Protein AF-A0A7J2U832-F1 (afdb_monomer_lite)

Secondary structure (DSSP, 8-state):
-HHHHHHHHHHHGGGS-TT-HHHHHHHHHHHHHHHHHHHHHHHHTS---SS--HHHHHHHHHHHHHHHHHHHHHHHHHHHHTT-HHHHHHHHHHHHHHHHHHHHHHHHHHHH-

pLDDT: mean 85.78, std 4.69, range [68.06, 93.44]

Radius of gyration: 15.7 Å; chains: 1; bounding box: 34×31×46 Å

Foldseek 3Di:
DVLVVLLVQLLCLLVDQLVPLVVSVVSLVVSLVVLVVVVVVVVVVDPDDPDQDLSNLVSVLSVVLSVLSNVLSVVLNVCVVVVNSVVSVVSSVVSNVCSVVSVVVSVVVSVVD

Sequence (113 aa):
MPITVITTISLLAFAISPQNFAQRIGLGVTTLMSATAFHLALLSGIPPVGYLTLADRMMLAIYAIFLYNLSASVYIMKLVDAKKTEEAQKFNKKALKILPIIIIALMITQLVL

Structure (mmCIF, N/CA/C/O backbone):
data_AF-A0A7J2U832-F1
#
_entry.id   AF-A0A7J2U832-F1
#
loop_
_atom_site.group_PDB
_atom_site.id
_atom_site.type_symbol
_atom_site.label_atom_id
_atom_site.label_alt_id
_atom_site.label_comp_id
_atom_site.label_asym_id
_atom_site.label_entity_id
_atom_site.label_seq_id
_atom_site.pdbx_PDB_ins_code
_atom_site.Cartn_x
_atom_site.Cartn_y
_atom_site.Cartn_z
_atom_site.occupancy
_atom_site.B_iso_or_equiv
_atom_site.auth_seq_id
_atom_site.auth_comp_id
_atom_site.auth_asym_id
_atom_site.auth_atom_id
_atom_site.pdbx_PDB_model_num
ATOM 1 N N . MET A 1 1 ? 16.535 -2.455 -6.345 1.00 71.94 1 MET A N 1
ATOM 2 C CA . MET A 1 1 ? 16.961 -1.806 -5.082 1.00 71.94 1 MET A CA 1
ATOM 3 C C . MET A 1 1 ? 16.070 -0.623 -4.685 1.00 71.94 1 MET A C 1
ATOM 5 O O . MET A 1 1 ? 15.491 -0.717 -3.609 1.00 71.94 1 MET A O 1
ATOM 9 N N . PRO A 1 2 ? 15.860 0.436 -5.502 1.00 82.25 2 PRO A N 1
ATOM 10 C CA . PRO A 1 2 ? 15.082 1.615 -5.071 1.00 82.25 2 PRO A CA 1
ATOM 11 C C . PRO A 1 2 ? 13.629 1.282 -4.720 1.00 82.25 2 PRO A C 1
ATOM 13 O O . PRO A 1 2 ? 13.111 1.698 -3.688 1.00 82.25 2 PRO A O 1
ATOM 16 N N . ILE A 1 3 ? 13.001 0.437 -5.538 1.00 82.94 3 ILE A N 1
ATOM 17 C CA . ILE A 1 3 ? 11.606 0.043 -5.349 1.00 82.94 3 ILE A CA 1
ATOM 18 C C . ILE A 1 3 ? 11.360 -0.719 -4.040 1.00 82.94 3 ILE A C 1
ATOM 20 O O . ILE A 1 3 ? 10.337 -0.527 -3.384 1.00 82.94 3 ILE A O 1
ATOM 24 N N . THR A 1 4 ? 12.325 -1.536 -3.613 1.00 80.94 4 THR A N 1
ATOM 25 C CA . THR A 1 4 ? 12.265 -2.280 -2.352 1.00 80.94 4 THR A CA 1
ATOM 26 C C . THR A 1 4 ? 12.267 -1.318 -1.167 1.00 80.94 4 THR A C 1
ATOM 28 O O . THR A 1 4 ? 11.483 -1.490 -0.240 1.00 80.94 4 THR A O 1
ATOM 31 N N . VAL A 1 5 ? 13.086 -0.263 -1.227 1.00 84.25 5 VAL A N 1
ATOM 32 C CA . VAL A 1 5 ? 13.142 0.775 -0.188 1.00 84.25 5 VAL A CA 1
ATOM 33 C C . VAL A 1 5 ? 11.819 1.541 -0.114 1.00 84.25 5 VAL A C 1
ATOM 35 O O . VAL A 1 5 ? 11.250 1.655 0.969 1.00 84.25 5 VAL A O 1
ATOM 38 N N . ILE A 1 6 ? 11.286 1.997 -1.255 1.00 86.75 6 ILE A N 1
ATOM 39 C CA . ILE A 1 6 ? 10.002 2.722 -1.312 1.00 86.75 6 ILE A CA 1
ATOM 40 C C . ILE A 1 6 ? 8.865 1.860 -0.748 1.00 86.75 6 ILE A C 1
ATOM 42 O O . ILE A 1 6 ? 8.045 2.336 0.039 1.00 86.75 6 ILE A O 1
ATOM 46 N N . THR A 1 7 ? 8.849 0.574 -1.105 1.00 82.69 7 THR A N 1
ATOM 47 C CA . THR A 1 7 ? 7.843 -0.372 -0.615 1.00 82.69 7 THR A CA 1
ATOM 48 C C . THR A 1 7 ? 7.933 -0.517 0.900 1.00 82.69 7 THR A C 1
ATOM 50 O O . THR A 1 7 ? 6.923 -0.344 1.577 1.00 82.69 7 THR A O 1
ATOM 53 N N . THR A 1 8 ? 9.130 -0.735 1.455 1.00 82.88 8 THR A N 1
ATOM 54 C CA . THR A 1 8 ? 9.344 -0.838 2.908 1.00 82.88 8 THR A CA 1
ATOM 55 C C . THR A 1 8 ? 8.890 0.418 3.652 1.00 82.88 8 THR A C 1
ATOM 57 O O . THR A 1 8 ? 8.224 0.297 4.678 1.00 82.88 8 THR A O 1
ATOM 60 N N . ILE A 1 9 ? 9.170 1.617 3.127 1.00 84.50 9 ILE A N 1
ATOM 61 C CA . ILE A 1 9 ? 8.706 2.881 3.728 1.00 84.50 9 ILE A CA 1
ATOM 62 C C . ILE A 1 9 ? 7.176 2.925 3.788 1.00 84.50 9 ILE A C 1
ATOM 64 O O . ILE A 1 9 ? 6.610 3.320 4.806 1.00 84.50 9 ILE A O 1
ATOM 68 N N . SER A 1 10 ? 6.488 2.465 2.742 1.00 82.75 10 SER A N 1
ATOM 69 C CA . SER A 1 10 ? 5.025 2.382 2.758 1.00 82.75 10 SER A CA 1
ATOM 70 C C . SER A 1 10 ? 4.513 1.410 3.825 1.00 82.75 10 SER A C 1
ATOM 72 O O . SER A 1 10 ? 3.515 1.685 4.491 1.00 82.75 10 SER A O 1
ATOM 74 N N . LEU A 1 11 ? 5.220 0.300 4.070 1.00 79.75 11 LEU A N 1
ATOM 75 C CA . LEU A 1 11 ? 4.843 -0.651 5.124 1.00 79.75 11 LEU A CA 1
ATOM 76 C C . LEU A 1 11 ? 4.953 -0.039 6.527 1.00 79.75 11 LEU A C 1
ATOM 78 O O . LEU A 1 11 ? 4.135 -0.358 7.393 1.00 79.75 11 LEU A O 1
ATOM 82 N N . LEU A 1 12 ? 5.895 0.885 6.747 1.00 81.94 12 LEU A N 1
ATOM 83 C CA . LEU A 1 12 ? 6.020 1.610 8.016 1.00 81.94 12 LEU A CA 1
ATOM 84 C C . LEU A 1 12 ? 4.781 2.463 8.336 1.00 81.94 12 LEU A C 1
ATOM 86 O O . LEU A 1 12 ? 4.515 2.714 9.511 1.00 81.94 12 LEU A O 1
ATOM 90 N N . ALA A 1 13 ? 3.962 2.835 7.342 1.00 79.25 13 ALA A N 1
ATOM 91 C CA . ALA A 1 13 ? 2.696 3.532 7.586 1.00 79.25 13 ALA A CA 1
ATOM 92 C C . ALA A 1 13 ? 1.750 2.723 8.496 1.00 79.25 13 ALA A C 1
ATOM 94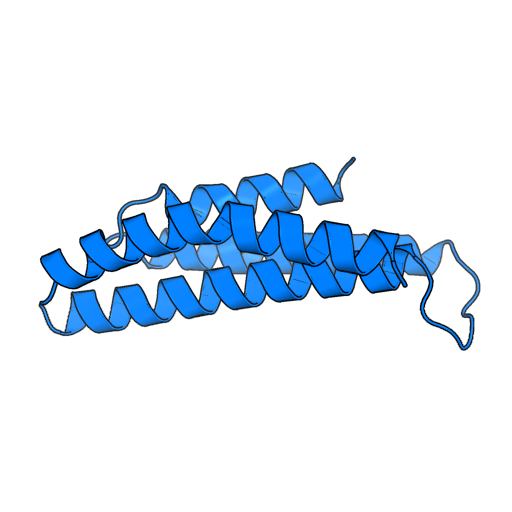 O O . ALA A 1 13 ? 1.008 3.298 9.291 1.00 79.25 13 ALA A O 1
ATOM 95 N N . PHE A 1 14 ? 1.810 1.387 8.466 1.00 73.62 14 PHE A N 1
ATOM 96 C CA . PHE A 1 14 ? 1.006 0.549 9.360 1.00 73.62 14 PHE A CA 1
ATOM 97 C C . PHE A 1 14 ? 1.491 0.539 10.819 1.00 73.62 14 PHE A C 1
ATOM 99 O O . PHE A 1 14 ? 0.704 0.211 11.715 1.00 73.62 14 PHE A O 1
ATOM 106 N N . ALA A 1 15 ? 2.756 0.897 11.064 1.00 79.88 15 ALA A N 1
ATOM 107 C CA . ALA A 1 15 ? 3.342 0.983 12.402 1.00 79.88 15 ALA A CA 1
ATOM 108 C C . ALA A 1 15 ? 2.972 2.287 13.133 1.00 79.88 15 ALA A C 1
ATOM 110 O O . ALA A 1 15 ? 3.045 2.354 14.358 1.00 79.88 15 ALA A O 1
ATOM 111 N N . ILE A 1 16 ? 2.539 3.316 12.401 1.00 82.50 16 ILE A N 1
ATOM 112 C CA . ILE A 1 16 ? 2.045 4.577 12.970 1.00 82.50 16 ILE A CA 1
ATOM 113 C C . ILE A 1 16 ? 0.734 4.320 13.714 1.00 82.50 16 ILE A C 1
ATOM 115 O O . ILE A 1 16 ? -0.007 3.418 13.356 1.00 82.50 16 ILE A O 1
ATOM 119 N N . SER A 1 17 ? 0.384 5.089 14.745 1.00 80.81 17 SER A N 1
ATOM 120 C CA . SER A 1 17 ? -0.898 4.883 15.437 1.00 80.81 17 SER A CA 1
ATOM 121 C C . SER A 1 17 ? -2.108 5.078 14.496 1.00 80.81 17 SER A C 1
ATOM 123 O O . SER A 1 17 ? -2.073 5.980 13.660 1.00 80.81 17 SER A O 1
ATOM 125 N N . PRO A 1 18 ? -3.194 4.285 14.599 1.00 77.50 18 PRO A N 1
ATOM 126 C CA . PRO A 1 18 ? -4.443 4.482 13.847 1.00 77.50 18 PRO A CA 1
ATOM 127 C C . PRO A 1 18 ? -5.045 5.890 13.925 1.00 77.50 18 PRO A C 1
ATOM 129 O O . PRO A 1 18 ? -5.693 6.330 12.985 1.00 77.50 18 PRO A O 1
ATOM 132 N N . GLN A 1 19 ? -4.818 6.600 15.032 1.00 79.62 19 GLN A N 1
ATOM 133 C CA . GLN A 1 19 ? -5.300 7.966 15.251 1.00 79.62 19 GLN A CA 1
ATOM 134 C C . GLN A 1 19 ? -4.539 9.009 14.418 1.00 79.62 19 GLN A C 1
ATOM 136 O O . GLN A 1 19 ? -5.066 10.073 14.118 1.00 79.62 19 GLN A O 1
ATOM 141 N N . ASN A 1 20 ? -3.311 8.692 14.006 1.00 86.75 20 ASN A N 1
ATOM 142 C CA . ASN A 1 20 ? -2.435 9.562 13.223 1.00 86.75 20 ASN A CA 1
ATOM 143 C C . ASN A 1 20 ? -2.695 9.371 11.718 1.00 86.75 20 ASN A C 1
ATOM 145 O O . ASN A 1 20 ? -1.817 8.977 10.947 1.00 86.75 20 ASN A O 1
ATOM 149 N N . PHE A 1 21 ? -3.947 9.587 11.304 1.00 86.00 21 PHE A N 1
ATOM 150 C CA . PHE A 1 21 ? -4.403 9.312 9.939 1.00 86.00 21 PHE A CA 1
ATOM 151 C C . PHE A 1 21 ? -3.696 10.174 8.889 1.00 86.00 21 PHE A C 1
ATOM 153 O O . PHE A 1 21 ? -3.253 9.654 7.865 1.00 86.00 21 PHE A O 1
ATOM 160 N N . ALA A 1 22 ? -3.535 11.473 9.159 1.00 87.06 22 ALA A N 1
ATOM 161 C CA . ALA A 1 22 ? -2.892 12.397 8.229 1.00 87.06 22 ALA A CA 1
ATOM 162 C C . ALA A 1 22 ? -1.456 11.960 7.890 1.00 87.06 22 ALA A C 1
ATOM 164 O O . ALA A 1 22 ? -1.081 11.952 6.718 1.00 87.06 22 ALA A O 1
ATOM 165 N N . GLN A 1 23 ? -0.674 11.509 8.883 1.00 89.25 23 GLN A N 1
ATOM 166 C CA . GLN A 1 23 ? 0.675 10.988 8.631 1.00 89.25 23 GLN A CA 1
ATOM 167 C C . GLN A 1 23 ? 0.652 9.681 7.824 1.00 89.25 23 GLN A C 1
ATOM 169 O O . GLN A 1 23 ? 1.484 9.499 6.937 1.00 89.25 23 GLN A O 1
ATOM 174 N N . ARG A 1 24 ? -0.305 8.781 8.097 1.00 88.56 24 ARG A N 1
ATOM 175 C CA . ARG A 1 24 ? -0.454 7.506 7.371 1.00 88.56 24 ARG A CA 1
ATOM 176 C C . ARG A 1 24 ? -0.753 7.724 5.891 1.00 88.56 24 ARG A C 1
ATOM 178 O O . ARG A 1 24 ? -0.064 7.162 5.043 1.00 88.56 24 ARG A O 1
ATOM 185 N N . ILE A 1 25 ? -1.739 8.566 5.580 1.00 90.06 25 ILE A N 1
ATOM 186 C CA . ILE A 1 25 ? -2.079 8.904 4.193 1.00 90.06 25 ILE A CA 1
ATOM 187 C C . ILE A 1 25 ? -0.953 9.683 3.528 1.00 90.06 25 ILE A C 1
ATOM 189 O O . ILE A 1 25 ? -0.599 9.361 2.399 1.00 90.06 25 ILE A O 1
ATOM 193 N N . GLY A 1 26 ? -0.349 10.651 4.223 1.00 90.44 26 GLY A N 1
ATOM 194 C CA . GLY A 1 26 ? 0.783 11.412 3.695 1.00 90.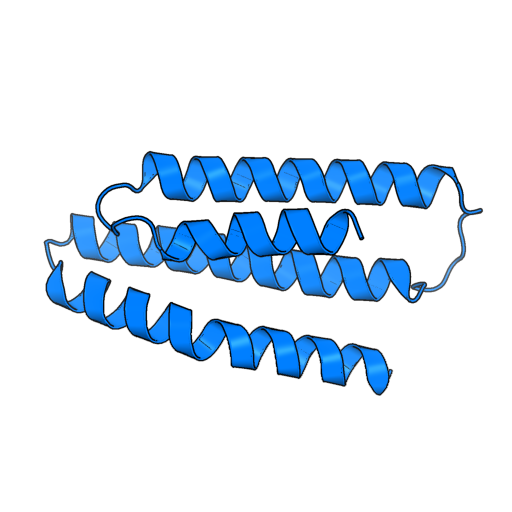44 26 GLY A CA 1
ATOM 195 C C . GLY A 1 26 ? 1.928 10.503 3.246 1.00 90.44 26 GLY A C 1
ATOM 196 O O . GLY A 1 26 ? 2.413 10.632 2.121 1.00 90.44 26 GLY A O 1
ATOM 197 N N . LEU A 1 27 ? 2.305 9.518 4.069 1.00 90.38 27 LEU A N 1
ATOM 198 C CA . LEU A 1 27 ? 3.302 8.511 3.695 1.00 90.38 27 LEU A CA 1
ATOM 199 C C . LEU A 1 27 ? 2.831 7.616 2.544 1.00 90.38 27 LEU A C 1
ATOM 201 O O . LEU A 1 27 ? 3.603 7.374 1.616 1.00 90.38 27 LEU A O 1
ATOM 205 N N . GLY A 1 28 ? 1.581 7.149 2.566 1.00 89.12 28 GLY A N 1
ATOM 206 C CA . GLY A 1 28 ? 1.016 6.316 1.500 1.00 89.12 28 GLY A CA 1
ATOM 207 C C . GLY A 1 28 ? 1.021 7.012 0.134 1.00 89.12 28 GLY A C 1
ATOM 208 O O . GLY A 1 28 ? 1.489 6.447 -0.850 1.00 89.12 28 GLY A O 1
ATOM 209 N N . VAL A 1 29 ? 0.581 8.269 0.078 1.00 91.19 29 VAL A N 1
ATOM 210 C CA . VAL A 1 29 ? 0.552 9.074 -1.153 1.00 91.19 29 VAL A CA 1
ATOM 211 C C . VAL A 1 29 ? 1.967 9.402 -1.629 1.00 91.19 29 VAL A C 1
ATOM 213 O O . VAL A 1 29 ? 2.269 9.235 -2.808 1.00 91.19 29 VAL A O 1
ATOM 216 N N . THR A 1 30 ? 2.863 9.804 -0.723 1.00 92.19 30 THR A N 1
ATOM 217 C CA . THR A 1 30 ? 4.249 10.156 -1.081 1.00 92.19 30 THR A CA 1
ATOM 218 C C . THR A 1 30 ? 5.022 8.949 -1.614 1.00 92.19 30 THR A C 1
ATOM 220 O O . THR A 1 30 ? 5.750 9.056 -2.604 1.00 92.19 30 THR A O 1
ATOM 223 N N . THR A 1 31 ? 4.853 7.780 -0.992 1.00 91.44 31 THR A N 1
ATOM 224 C CA . THR A 1 31 ? 5.487 6.537 -1.459 1.00 91.44 31 THR A CA 1
ATOM 225 C C . THR A 1 31 ? 4.923 6.079 -2.800 1.00 91.44 31 THR A C 1
ATOM 227 O O . THR A 1 31 ? 5.705 5.717 -3.678 1.00 91.44 31 THR A O 1
ATOM 230 N N . LEU A 1 32 ? 3.606 6.187 -3.013 1.00 92.00 32 LEU A N 1
ATOM 231 C CA . LEU A 1 32 ? 2.983 5.911 -4.309 1.00 92.00 32 LEU A CA 1
ATOM 232 C C . LEU A 1 32 ? 3.524 6.842 -5.403 1.00 92.00 32 LEU A C 1
ATOM 234 O O . LEU A 1 32 ? 3.953 6.356 -6.447 1.00 92.00 32 LEU A O 1
ATOM 238 N N . MET A 1 33 ? 3.583 8.152 -5.141 1.00 93.38 33 MET A N 1
ATOM 239 C CA . MET A 1 33 ? 4.120 9.145 -6.079 1.00 93.38 33 MET A CA 1
ATOM 240 C C . MET A 1 33 ? 5.589 8.861 -6.431 1.00 93.38 33 MET A C 1
ATOM 242 O O . MET A 1 33 ? 5.994 8.935 -7.592 1.00 93.38 33 MET A O 1
ATOM 246 N N . SER A 1 34 ? 6.386 8.478 -5.430 1.00 93.44 34 SER A N 1
ATOM 247 C CA . SER A 1 34 ? 7.794 8.114 -5.621 1.00 93.44 34 SER A CA 1
ATOM 248 C C . SER A 1 34 ? 7.938 6.854 -6.478 1.00 93.44 34 SER A C 1
ATOM 250 O O . SER A 1 34 ? 8.799 6.789 -7.354 1.00 93.44 34 SER A O 1
ATOM 252 N N . ALA A 1 35 ? 7.072 5.861 -6.269 1.00 91.69 35 ALA A N 1
ATOM 253 C CA . ALA A 1 35 ? 7.059 4.639 -7.061 1.00 91.69 35 ALA A CA 1
ATOM 254 C C . ALA A 1 35 ? 6.616 4.885 -8.510 1.00 91.69 35 ALA A C 1
ATOM 256 O O . ALA A 1 35 ? 7.215 4.327 -9.424 1.00 91.69 35 ALA A O 1
ATOM 257 N N . THR A 1 36 ? 5.610 5.732 -8.751 1.00 92.06 36 THR A N 1
ATOM 258 C CA . THR A 1 36 ? 5.202 6.120 -10.114 1.00 92.06 36 THR A CA 1
ATOM 259 C C . THR A 1 36 ? 6.298 6.880 -10.848 1.00 92.06 36 THR A C 1
ATOM 261 O O . THR A 1 36 ? 6.570 6.579 -12.007 1.00 92.06 36 THR A O 1
ATOM 264 N N . ALA A 1 37 ? 6.994 7.797 -10.168 1.00 92.38 37 ALA A N 1
ATOM 265 C CA . ALA A 1 37 ? 8.129 8.504 -10.754 1.00 92.38 37 ALA A CA 1
ATOM 266 C C . ALA A 1 37 ? 9.273 7.540 -11.113 1.00 92.38 37 ALA A C 1
ATOM 268 O O . ALA A 1 37 ? 9.837 7.621 -12.202 1.00 92.38 37 ALA A O 1
ATOM 269 N N . PHE A 1 38 ? 9.576 6.585 -10.228 1.00 90.94 38 PHE A N 1
ATOM 270 C CA . PHE A 1 38 ? 10.576 5.554 -10.494 1.00 90.94 38 PHE A CA 1
ATOM 271 C C . PHE A 1 38 ? 10.190 4.652 -11.676 1.00 90.94 38 PHE A C 1
ATOM 273 O O . PHE A 1 38 ? 11.043 4.364 -12.511 1.00 90.94 38 PHE A O 1
ATOM 280 N N . HIS A 1 39 ? 8.924 4.229 -11.783 1.00 90.81 39 HIS A N 1
ATOM 281 C CA . HIS A 1 39 ? 8.453 3.416 -12.913 1.00 90.81 39 HIS A CA 1
ATOM 282 C C . HIS A 1 39 ? 8.577 4.167 -14.238 1.00 90.81 39 HIS A C 1
ATOM 284 O O . HIS A 1 39 ? 9.091 3.608 -15.202 1.00 90.81 39 HIS A O 1
ATOM 290 N N . LEU A 1 40 ? 8.198 5.448 -14.267 1.00 90.19 40 LEU A N 1
ATOM 291 C CA . LEU A 1 40 ? 8.339 6.291 -15.453 1.00 90.19 40 LEU A CA 1
ATOM 292 C C . LEU A 1 40 ? 9.807 6.449 -15.874 1.00 90.19 40 LEU A C 1
ATOM 294 O O . LEU A 1 40 ? 10.129 6.319 -17.054 1.00 90.19 40 LEU A O 1
ATOM 298 N N . ALA A 1 41 ? 10.707 6.673 -14.912 1.00 89.44 41 ALA A N 1
ATOM 299 C CA . ALA A 1 41 ? 12.143 6.713 -15.174 1.00 89.44 41 ALA A CA 1
ATOM 300 C C . ALA A 1 41 ? 12.653 5.373 -15.733 1.00 89.44 41 ALA A C 1
ATOM 302 O O . ALA A 1 41 ? 13.463 5.364 -16.658 1.00 89.44 41 ALA A O 1
ATOM 303 N N . LEU A 1 42 ? 12.137 4.246 -15.231 1.00 86.69 42 LEU A N 1
ATOM 304 C CA . LEU A 1 42 ? 12.471 2.916 -15.742 1.00 86.69 42 LEU A CA 1
ATOM 305 C C . LEU A 1 42 ? 12.033 2.735 -17.202 1.00 86.69 42 LEU A C 1
ATOM 307 O O . LEU A 1 42 ? 12.816 2.265 -18.023 1.00 86.69 42 LEU A O 1
ATOM 311 N N . LEU A 1 43 ? 10.802 3.142 -17.523 1.00 86.44 43 LEU A N 1
ATOM 312 C CA . LEU A 1 43 ? 10.233 3.055 -18.869 1.00 86.44 43 LEU A CA 1
ATOM 313 C C . LEU A 1 43 ? 10.978 3.946 -19.868 1.00 86.44 43 LEU A C 1
ATOM 315 O O . LEU A 1 43 ? 11.126 3.568 -21.022 1.00 86.44 43 LEU A O 1
ATOM 319 N N . SER A 1 44 ? 11.503 5.095 -19.432 1.00 84.19 44 SER A N 1
ATOM 320 C CA . SER A 1 44 ? 12.257 6.006 -20.308 1.00 84.19 44 SER A CA 1
ATOM 321 C C . SER A 1 44 ? 13.563 5.411 -20.855 1.00 84.19 44 SER A C 1
ATOM 323 O O . SER A 1 44 ? 14.057 5.858 -21.887 1.00 84.19 44 SER A O 1
ATOM 325 N N . GLY A 1 45 ? 14.109 4.390 -20.185 1.00 80.19 45 GLY A N 1
ATOM 326 C CA . GLY A 1 45 ? 15.325 3.691 -20.603 1.00 80.19 45 GLY A CA 1
ATOM 327 C C . GLY A 1 45 ? 15.080 2.444 -21.457 1.00 80.19 45 GLY A C 1
ATOM 328 O O . GLY A 1 45 ? 16.050 1.805 -21.862 1.00 80.19 45 GLY A O 1
ATOM 329 N N . ILE A 1 46 ? 13.820 2.064 -21.704 1.00 78.56 46 ILE A N 1
ATOM 330 C CA . ILE A 1 46 ? 13.451 0.805 -22.365 1.00 78.56 46 ILE A CA 1
ATOM 331 C C . ILE A 1 46 ? 12.556 1.120 -23.576 1.00 78.56 46 ILE A C 1
ATOM 333 O O . ILE A 1 46 ? 11.577 1.851 -23.435 1.00 78.56 46 ILE A O 1
ATOM 337 N N . PRO A 1 47 ? 12.844 0.581 -24.776 1.00 80.06 47 PRO A N 1
ATOM 338 C CA . PRO A 1 47 ? 11.965 0.769 -25.925 1.00 80.06 47 PRO A CA 1
ATOM 339 C C . PRO A 1 47 ? 10.565 0.194 -25.638 1.00 80.06 47 PRO A C 1
ATOM 341 O O . PRO A 1 47 ? 10.459 -0.880 -25.040 1.00 80.06 47 PRO A O 1
ATOM 344 N N . PRO A 1 48 ? 9.484 0.874 -26.060 1.00 77.75 48 PRO A N 1
ATOM 345 C CA . PRO A 1 48 ? 8.126 0.428 -25.778 1.00 77.75 48 PRO A CA 1
ATOM 346 C C . PRO A 1 48 ? 7.853 -0.908 -26.475 1.00 77.75 48 PRO A C 1
ATOM 348 O O . PRO A 1 48 ? 7.941 -1.020 -27.697 1.00 77.75 48 PRO A O 1
ATOM 351 N N . VAL A 1 49 ? 7.511 -1.924 -25.686 1.00 82.44 49 VAL A N 1
ATOM 352 C CA . VAL A 1 49 ? 7.140 -3.262 -26.161 1.00 82.44 49 VAL A CA 1
ATOM 353 C C . VAL A 1 49 ? 5.648 -3.509 -25.931 1.00 82.44 49 VAL A C 1
ATOM 355 O O . VAL A 1 49 ? 5.070 -3.026 -24.963 1.00 82.44 49 VAL A O 1
ATOM 358 N N . GLY A 1 50 ? 5.004 -4.271 -26.821 1.00 80.69 50 GLY A N 1
ATOM 359 C CA . GLY A 1 50 ? 3.562 -4.563 -26.755 1.00 80.69 50 GLY A CA 1
ATOM 360 C C . GLY A 1 50 ? 3.150 -5.611 -25.710 1.00 80.69 50 GLY A C 1
ATOM 361 O O . GLY A 1 50 ? 1.996 -6.028 -25.694 1.00 80.69 50 GLY A O 1
ATOM 362 N N . TYR A 1 51 ? 4.077 -6.072 -24.869 1.00 79.94 51 TYR A N 1
ATOM 363 C CA . TYR A 1 51 ? 3.832 -7.055 -23.815 1.00 79.94 51 TYR A CA 1
ATOM 364 C C . TYR A 1 51 ? 4.323 -6.534 -22.463 1.00 79.94 51 TYR A C 1
ATOM 366 O O . TYR A 1 51 ? 5.243 -5.725 -22.390 1.00 79.94 51 TYR A O 1
ATOM 374 N N . LEU A 1 52 ? 3.725 -7.029 -21.377 1.00 80.81 52 LEU A N 1
ATOM 375 C CA . LEU A 1 52 ? 4.140 -6.684 -20.017 1.00 80.81 52 LEU A CA 1
ATOM 376 C C . LEU A 1 52 ? 5.516 -7.277 -19.715 1.00 80.81 52 LEU A C 1
ATOM 378 O O . LEU A 1 52 ? 5.657 -8.504 -19.644 1.00 80.81 52 LEU A O 1
ATOM 382 N N . THR A 1 53 ? 6.506 -6.411 -19.496 1.00 86.69 53 THR A N 1
ATOM 383 C CA . THR A 1 53 ? 7.829 -6.839 -19.039 1.00 86.69 53 THR A CA 1
ATOM 384 C C . THR A 1 53 ? 7.762 -7.330 -17.594 1.00 86.69 53 THR A C 1
ATOM 386 O O . THR A 1 53 ? 6.836 -6.999 -16.850 1.00 86.69 53 THR A O 1
ATOM 389 N N . LEU A 1 54 ? 8.767 -8.094 -17.156 1.00 81.75 54 LEU A N 1
ATOM 390 C CA . LEU A 1 54 ? 8.876 -8.500 -15.750 1.00 81.75 54 LEU A CA 1
ATOM 391 C C . LEU A 1 54 ? 8.844 -7.280 -14.810 1.00 81.75 54 LEU A C 1
ATOM 393 O O . LEU A 1 54 ? 8.197 -7.319 -13.767 1.00 81.75 54 LEU A O 1
ATOM 397 N N . ALA A 1 55 ? 9.485 -6.175 -15.205 1.00 83.44 55 ALA A N 1
ATOM 398 C CA . ALA A 1 55 ? 9.493 -4.938 -14.431 1.00 83.44 55 ALA A CA 1
ATOM 399 C C . ALA A 1 55 ? 8.088 -4.326 -14.293 1.00 83.44 55 ALA A C 1
ATOM 401 O O . ALA A 1 55 ? 7.708 -3.917 -13.194 1.00 83.44 55 ALA A O 1
ATOM 402 N N . ASP A 1 56 ? 7.293 -4.324 -15.366 1.00 87.00 56 ASP A N 1
ATOM 403 C CA . ASP A 1 56 ? 5.918 -3.811 -15.337 1.00 87.00 56 ASP A CA 1
ATOM 404 C C . ASP A 1 56 ? 5.014 -4.670 -14.456 1.00 87.00 56 ASP A C 1
ATOM 406 O O . ASP A 1 56 ? 4.251 -4.149 -13.640 1.00 87.00 56 ASP A O 1
ATOM 410 N N . ARG A 1 57 ? 5.136 -5.999 -14.560 1.00 86.12 57 ARG A N 1
ATOM 411 C CA . ARG A 1 57 ? 4.366 -6.925 -13.721 1.00 86.12 57 ARG A CA 1
ATOM 412 C C . ARG A 1 57 ? 4.718 -6.759 -12.239 1.00 86.12 57 ARG A C 1
ATOM 414 O O . ARG A 1 57 ? 3.813 -6.715 -11.403 1.00 86.12 57 ARG A O 1
ATOM 421 N N . MET A 1 58 ? 6.002 -6.591 -11.913 1.00 85.31 58 MET A N 1
ATOM 422 C CA . MET A 1 58 ? 6.448 -6.300 -10.548 1.00 85.31 58 MET A CA 1
ATOM 423 C C . MET A 1 58 ? 5.900 -4.963 -10.036 1.00 85.31 58 MET A C 1
ATOM 425 O O . MET A 1 58 ? 5.452 -4.890 -8.891 1.00 85.31 58 MET A O 1
ATOM 429 N N . MET A 1 59 ? 5.888 -3.914 -10.863 1.00 88.75 59 MET A N 1
ATOM 430 C CA . MET A 1 59 ? 5.327 -2.618 -10.466 1.00 88.75 59 MET A CA 1
ATOM 431 C C . MET A 1 59 ? 3.826 -2.676 -10.213 1.00 88.75 59 MET A C 1
ATOM 433 O O . MET A 1 59 ? 3.362 -2.126 -9.214 1.00 88.75 59 MET A O 1
ATOM 437 N N . LEU A 1 60 ? 3.072 -3.407 -11.035 1.00 88.88 60 LEU A N 1
ATOM 438 C CA . LEU A 1 60 ? 1.644 -3.633 -10.804 1.00 88.88 60 LEU A CA 1
ATOM 439 C C . LEU A 1 60 ? 1.381 -4.326 -9.460 1.00 88.88 60 LEU A C 1
ATOM 441 O O . LEU A 1 60 ? 0.478 -3.921 -8.726 1.00 88.88 60 LEU A O 1
ATOM 445 N N . ALA A 1 61 ? 2.196 -5.319 -9.094 1.00 88.12 61 ALA A N 1
ATOM 446 C CA . ALA A 1 61 ? 2.099 -5.966 -7.786 1.00 88.12 61 ALA A CA 1
ATOM 447 C C . ALA A 1 61 ? 2.346 -4.976 -6.632 1.00 88.12 61 ALA A C 1
ATOM 449 O O . ALA A 1 61 ? 1.638 -4.991 -5.625 1.00 88.12 61 ALA A O 1
ATOM 450 N N . ILE A 1 62 ? 3.310 -4.070 -6.786 1.00 88.38 62 ILE A N 1
ATOM 451 C CA . ILE A 1 62 ? 3.628 -3.052 -5.776 1.00 88.38 62 ILE A CA 1
ATOM 452 C C . ILE A 1 62 ? 2.509 -2.011 -5.667 1.00 88.38 62 ILE A C 1
ATOM 454 O O . ILE A 1 62 ? 2.129 -1.630 -4.558 1.00 88.38 62 ILE A O 1
ATOM 458 N N . TYR A 1 63 ? 1.897 -1.614 -6.782 1.00 90.44 63 TYR A N 1
ATOM 459 C CA . TYR A 1 63 ? 0.711 -0.759 -6.757 1.00 90.44 63 TYR A CA 1
ATOM 460 C C . TYR A 1 63 ? -0.476 -1.419 -6.058 1.00 90.44 63 TYR A C 1
ATOM 462 O O . TYR A 1 63 ? -1.178 -0.742 -5.308 1.00 90.44 63 TYR A O 1
ATOM 470 N N . ALA A 1 64 ? -0.663 -2.734 -6.202 1.00 89.88 64 ALA A N 1
ATOM 471 C CA . ALA A 1 64 ? -1.679 -3.459 -5.441 1.00 89.88 64 ALA A CA 1
ATOM 472 C C . ALA A 1 64 ? -1.420 -3.394 -3.921 1.00 89.88 64 ALA A C 1
ATOM 474 O O . ALA A 1 64 ? -2.357 -3.209 -3.141 1.00 89.88 64 ALA A O 1
ATOM 475 N N . ILE A 1 65 ? -0.154 -3.465 -3.489 1.00 88.88 65 ILE A N 1
ATOM 476 C CA . ILE A 1 65 ? 0.227 -3.307 -2.074 1.00 88.88 65 ILE A CA 1
ATOM 477 C C . ILE A 1 65 ? -0.094 -1.892 -1.574 1.00 8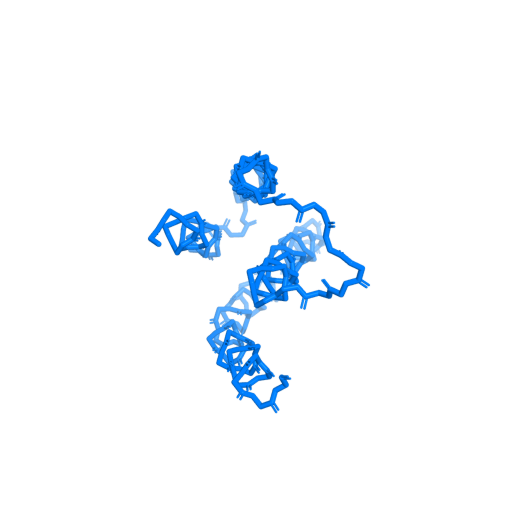8.88 65 ILE A C 1
ATOM 479 O O . ILE A 1 65 ? -0.653 -1.741 -0.485 1.00 88.88 65 ILE A O 1
ATOM 483 N N . PHE A 1 66 ? 0.216 -0.851 -2.350 1.00 90.12 66 PHE A N 1
ATOM 484 C CA . PHE A 1 66 ? -0.108 0.529 -1.966 1.00 90.12 66 PHE A CA 1
ATOM 485 C C . PHE A 1 66 ? -1.610 0.790 -1.929 1.00 90.12 66 PHE A C 1
ATOM 487 O O . PHE A 1 66 ? -2.094 1.439 -1.001 1.00 90.12 66 PHE A O 1
ATOM 494 N N . LEU A 1 67 ? -2.362 0.231 -2.877 1.00 90.31 67 LEU A N 1
ATOM 495 C CA . LEU A 1 67 ? -3.817 0.303 -2.874 1.00 90.31 67 LEU A CA 1
ATOM 496 C C . LEU A 1 67 ? -4.396 -0.348 -1.614 1.00 90.31 67 LEU A C 1
ATOM 498 O O . LEU A 1 67 ? -5.256 0.241 -0.957 1.00 90.31 67 LEU A O 1
ATOM 502 N N . TYR A 1 68 ? -3.893 -1.526 -1.237 1.00 89.88 68 TYR A N 1
ATOM 503 C CA . TYR A 1 68 ? -4.263 -2.184 0.014 1.00 89.88 68 TYR A CA 1
ATOM 504 C C . TYR A 1 68 ? -3.919 -1.319 1.236 1.00 89.88 68 TYR A C 1
ATOM 506 O O . TYR A 1 68 ? -4.758 -1.156 2.120 1.00 89.88 68 TYR A O 1
ATOM 514 N N . ASN A 1 69 ? -2.726 -0.719 1.276 1.00 88.38 69 ASN A N 1
ATOM 515 C CA . ASN A 1 69 ? -2.280 0.145 2.372 1.00 88.38 69 ASN A CA 1
ATOM 516 C C . ASN A 1 69 ? -3.194 1.362 2.575 1.00 88.38 69 ASN A C 1
ATOM 518 O O .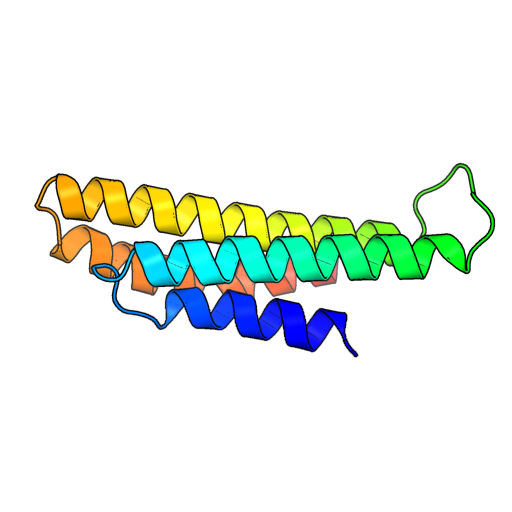 ASN A 1 69 ? -3.675 1.607 3.688 1.00 88.38 69 ASN A O 1
ATOM 522 N N . LEU A 1 70 ? -3.493 2.080 1.492 1.00 90.00 70 LEU A N 1
ATOM 523 C CA . LEU A 1 70 ? -4.384 3.237 1.517 1.00 90.00 70 LEU A CA 1
ATOM 524 C C . LEU A 1 70 ? -5.810 2.829 1.893 1.00 90.00 70 LEU A C 1
ATOM 526 O O . LEU A 1 70 ? -6.400 3.432 2.787 1.00 90.00 70 LEU A O 1
ATOM 530 N N . SER A 1 71 ? -6.339 1.763 1.288 1.00 91.00 71 SER A N 1
ATOM 531 C CA . SER A 1 71 ? -7.692 1.267 1.577 1.00 91.00 71 SER A CA 1
ATOM 532 C C . SER A 1 71 ? -7.842 0.842 3.039 1.00 91.00 71 SER A C 1
ATOM 534 O O . SER A 1 71 ? -8.811 1.212 3.702 1.00 91.00 71 SER A O 1
ATOM 536 N N . ALA A 1 72 ? -6.859 0.113 3.576 1.00 89.50 72 ALA A N 1
ATOM 537 C CA . ALA A 1 72 ? -6.830 -0.280 4.979 1.00 89.50 72 ALA A CA 1
ATOM 538 C C . ALA A 1 72 ? -6.752 0.942 5.905 1.00 89.50 72 ALA A C 1
ATOM 540 O O . ALA A 1 72 ? -7.475 0.997 6.896 1.00 89.50 72 ALA A O 1
ATOM 541 N N . SER A 1 73 ? -5.928 1.940 5.573 1.00 88.88 73 SER A N 1
ATOM 542 C CA . SER A 1 73 ? -5.807 3.176 6.355 1.00 88.88 73 SER A CA 1
ATOM 543 C C . SER A 1 73 ? -7.109 3.985 6.374 1.00 88.88 73 SER A C 1
ATOM 545 O O . SER A 1 73 ? -7.517 4.447 7.438 1.00 88.88 73 SER A O 1
ATOM 547 N N . VAL A 1 74 ? -7.807 4.096 5.238 1.00 90.69 74 VAL A N 1
ATOM 548 C CA . VAL A 1 74 ? -9.128 4.747 5.147 1.00 90.69 74 VAL A CA 1
ATOM 549 C C . VAL A 1 74 ? -10.179 3.980 5.952 1.00 90.69 74 VAL A C 1
ATOM 551 O O . VAL A 1 74 ? -10.962 4.579 6.689 1.00 90.69 74 VAL A O 1
ATOM 554 N N . TYR A 1 75 ? -10.186 2.648 5.874 1.00 90.81 75 TYR A N 1
ATOM 555 C CA . TYR A 1 75 ? -11.116 1.830 6.653 1.00 90.81 75 TYR A CA 1
ATOM 556 C C . TYR A 1 75 ? -10.883 1.961 8.166 1.00 90.81 75 TYR A C 1
ATOM 558 O O . TYR A 1 75 ? -11.833 2.103 8.936 1.00 90.81 75 TYR A O 1
ATOM 566 N N . ILE A 1 76 ? -9.617 1.970 8.593 1.00 88.56 76 ILE A N 1
ATOM 567 C CA . ILE A 1 76 ? -9.224 2.197 9.988 1.00 88.56 76 ILE A CA 1
ATOM 568 C C . ILE A 1 76 ? -9.708 3.568 10.467 1.00 88.56 76 ILE A C 1
ATOM 570 O O . ILE A 1 76 ? -10.279 3.646 11.552 1.00 88.56 76 ILE A O 1
ATOM 574 N N . MET A 1 77 ? -9.541 4.624 9.665 1.00 89.25 77 MET A N 1
ATOM 575 C CA . MET A 1 77 ? -10.049 5.960 9.998 1.00 89.25 77 MET A CA 1
ATOM 576 C C . MET A 1 77 ? -11.558 5.945 10.216 1.00 89.25 77 MET A C 1
ATOM 578 O O . MET A 1 77 ? -12.024 6.419 11.244 1.00 89.25 77 MET A O 1
ATOM 582 N N . LYS A 1 78 ? -12.316 5.320 9.310 1.00 89.44 78 LYS A N 1
ATOM 583 C CA . LYS A 1 78 ? -13.774 5.223 9.439 1.00 89.44 78 LYS A CA 1
ATOM 584 C C . LYS A 1 78 ? -14.202 4.553 10.753 1.00 89.44 78 LYS A C 1
ATOM 586 O O . LYS A 1 78 ? -15.201 4.948 11.348 1.00 89.44 78 LYS A O 1
ATOM 591 N N . LEU A 1 79 ? -13.454 3.551 11.227 1.00 88.25 79 LEU A N 1
ATOM 592 C CA . LEU A 1 79 ? -13.695 2.915 12.530 1.00 88.25 79 LEU A CA 1
ATOM 593 C C . LEU A 1 79 ? -13.325 3.825 13.708 1.00 88.25 79 LEU A C 1
ATOM 595 O O . LEU A 1 79 ? -14.035 3.836 14.715 1.00 88.25 79 LEU A O 1
ATOM 599 N N . VAL A 1 80 ? -12.232 4.584 13.592 1.00 88.19 80 VAL A N 1
ATOM 600 C CA . VAL A 1 80 ? -11.825 5.575 14.600 1.00 88.19 80 VAL A CA 1
ATOM 601 C C . VAL A 1 80 ? -12.878 6.685 14.718 1.00 88.19 80 VAL A C 1
ATOM 603 O O . VAL A 1 80 ? -13.296 6.980 15.837 1.00 88.19 80 VAL A O 1
ATOM 606 N N . ASP A 1 81 ? -13.381 7.211 13.599 1.00 89.25 81 ASP A N 1
ATOM 607 C CA . ASP A 1 81 ? -14.445 8.227 13.558 1.00 89.25 81 ASP A CA 1
ATOM 608 C C . ASP A 1 81 ? -15.762 7.708 14.154 1.00 89.25 81 ASP A C 1
ATOM 610 O O . ASP A 1 81 ? -16.470 8.429 14.856 1.00 89.25 81 ASP A O 1
ATOM 614 N N . ALA A 1 82 ? -16.060 6.418 13.968 1.00 90.69 82 ALA A N 1
ATOM 615 C CA . ALA A 1 82 ? -17.193 5.741 14.599 1.00 90.69 82 ALA A CA 1
ATOM 616 C C . ALA A 1 82 ? -16.993 5.452 16.105 1.00 90.69 82 ALA A C 1
ATOM 618 O O . ALA A 1 82 ? -17.803 4.743 16.702 1.00 90.69 82 ALA A O 1
ATOM 619 N N . LYS A 1 83 ? -15.917 5.960 16.728 1.00 89.38 83 LYS A N 1
ATOM 620 C CA . LYS A 1 83 ? -15.505 5.708 18.125 1.00 89.38 83 LYS A CA 1
ATOM 621 C C . LYS A 1 83 ? -15.236 4.232 18.453 1.00 89.38 83 LYS A C 1
ATOM 623 O O . LYS A 1 83 ? -15.166 3.854 19.619 1.00 89.38 83 LYS A O 1
ATOM 628 N N . LYS A 1 84 ? -15.013 3.391 17.439 1.00 89.12 84 LYS A N 1
ATOM 629 C CA . LYS A 1 84 ? -14.692 1.959 17.568 1.00 89.12 84 LYS A CA 1
ATOM 630 C C . LYS A 1 84 ? -13.179 1.731 17.573 1.00 89.12 84 LYS A C 1
ATOM 632 O O . LYS A 1 84 ? -12.634 0.955 16.786 1.00 89.12 84 LYS A O 1
ATOM 637 N N . THR A 1 85 ? -12.470 2.423 18.460 1.00 83.31 85 THR A N 1
ATOM 638 C CA . THR A 1 85 ? -10.997 2.421 18.522 1.00 83.31 85 THR A CA 1
ATOM 639 C C . THR A 1 85 ? -10.401 1.039 18.795 1.00 83.31 85 THR A C 1
ATOM 641 O O . THR A 1 85 ? -9.348 0.716 18.245 1.00 83.31 85 THR A O 1
ATOM 644 N N . GLU A 1 86 ? -11.074 0.184 19.566 1.00 86.81 86 GLU A N 1
ATOM 645 C CA . GLU A 1 86 ? -10.632 -1.201 19.772 1.00 86.81 86 GLU A CA 1
ATOM 646 C C . GLU A 1 86 ? -10.702 -2.045 18.493 1.00 86.81 86 GLU A C 1
ATOM 648 O O . GLU A 1 86 ? -9.770 -2.795 18.189 1.00 86.81 86 GLU A O 1
ATOM 653 N N . GLU A 1 87 ? -11.788 -1.919 17.721 1.00 86.38 87 GLU A N 1
ATOM 654 C CA . GLU A 1 87 ? -11.941 -2.610 16.434 1.00 86.38 87 GLU A CA 1
ATOM 655 C C . GLU A 1 87 ? -10.876 -2.126 15.440 1.00 86.38 87 GLU A C 1
ATOM 657 O O . GLU A 1 87 ? -10.238 -2.943 14.775 1.00 86.38 87 GLU A O 1
ATOM 662 N N . ALA A 1 88 ? -10.604 -0.817 15.408 1.00 85.00 88 ALA A N 1
ATOM 663 C CA . ALA A 1 88 ? -9.561 -0.223 14.576 1.00 85.00 88 ALA A CA 1
ATOM 664 C C . ALA A 1 88 ? -8.159 -0.780 14.901 1.00 85.00 88 ALA A C 1
ATOM 666 O O . ALA A 1 88 ? -7.388 -1.106 13.997 1.00 85.00 88 ALA A O 1
ATOM 667 N N . GLN A 1 89 ? -7.833 -0.957 16.187 1.00 84.50 89 GLN A N 1
ATOM 668 C CA . GLN A 1 89 ? -6.563 -1.550 16.632 1.00 84.50 89 GLN A CA 1
ATOM 669 C C . GLN A 1 89 ? -6.454 -3.034 16.261 1.00 84.50 89 GLN A C 1
ATOM 671 O O . GLN A 1 89 ? -5.415 -3.480 15.760 1.00 84.50 89 GLN A O 1
ATOM 676 N N . LYS A 1 90 ? -7.530 -3.807 16.470 1.00 88.25 90 LYS A N 1
ATOM 677 C CA . LYS A 1 90 ? -7.598 -5.222 16.070 1.00 88.25 90 LYS A CA 1
ATOM 678 C C . LYS A 1 90 ? -7.420 -5.361 14.558 1.00 88.25 90 LYS A C 1
ATOM 680 O O . LYS A 1 90 ? -6.639 -6.206 14.115 1.00 88.25 90 LYS A O 1
ATOM 685 N N . PHE A 1 91 ? -8.076 -4.502 13.778 1.00 87.81 91 PHE A N 1
ATOM 686 C CA . PHE A 1 91 ? -7.944 -4.481 12.327 1.00 87.81 91 PHE A CA 1
ATOM 687 C C . PHE A 1 91 ? -6.531 -4.093 11.889 1.00 87.81 91 PHE A C 1
ATOM 689 O O . PHE A 1 91 ? -5.966 -4.794 11.059 1.00 87.81 91 PHE A O 1
ATOM 696 N N . ASN A 1 92 ? -5.905 -3.070 12.482 1.00 87.50 92 ASN A N 1
ATOM 697 C CA . ASN A 1 92 ? -4.527 -2.691 12.147 1.00 87.50 92 ASN A CA 1
ATOM 698 C C . ASN A 1 92 ? -3.539 -3.845 12.392 1.00 87.50 92 ASN A C 1
ATOM 700 O O . ASN A 1 92 ? -2.720 -4.153 11.529 1.00 87.50 92 ASN A O 1
ATOM 704 N N . LYS A 1 93 ? -3.653 -4.549 13.529 1.00 85.75 93 LYS A N 1
ATOM 705 C CA . LYS A 1 93 ? -2.833 -5.743 13.809 1.00 85.75 93 LYS A CA 1
ATOM 706 C C . LYS A 1 93 ? -3.088 -6.868 12.806 1.00 85.75 93 LYS A C 1
ATOM 708 O O . LYS A 1 93 ? -2.146 -7.536 12.382 1.00 85.75 93 LYS A O 1
ATOM 713 N N . LYS A 1 94 ? -4.349 -7.090 12.426 1.00 87.31 94 LYS A N 1
ATOM 714 C CA . LYS A 1 94 ? -4.715 -8.088 11.413 1.00 87.31 94 LYS A CA 1
ATOM 715 C C . LYS A 1 94 ? -4.151 -7.707 10.042 1.00 87.31 94 LYS A C 1
ATOM 717 O O . LYS A 1 94 ? -3.560 -8.558 9.388 1.00 87.31 94 LYS A O 1
ATOM 722 N N . ALA A 1 95 ? -4.253 -6.438 9.654 1.00 84.94 95 ALA A N 1
ATOM 723 C CA . ALA A 1 95 ? -3.728 -5.914 8.402 1.00 84.94 95 ALA A CA 1
ATOM 724 C C . ALA A 1 95 ? -2.205 -6.087 8.308 1.00 84.94 95 ALA A C 1
ATOM 726 O O . ALA A 1 95 ? -1.724 -6.557 7.282 1.00 84.94 95 ALA A O 1
ATOM 727 N N . LEU A 1 96 ? -1.476 -5.817 9.399 1.00 83.62 96 LEU A N 1
ATOM 728 C CA . LEU A 1 96 ? -0.032 -6.066 9.525 1.00 83.62 96 LEU A CA 1
ATOM 729 C C . LEU A 1 96 ? 0.345 -7.544 9.379 1.00 83.62 96 LEU A C 1
ATOM 731 O O . LEU A 1 96 ? 1.356 -7.848 8.758 1.00 83.62 96 LEU A O 1
ATOM 735 N N . LYS A 1 97 ? -0.453 -8.468 9.929 1.00 85.44 97 LYS A N 1
ATOM 736 C CA . LYS A 1 97 ? -0.209 -9.916 9.792 1.00 85.44 97 LYS A CA 1
ATOM 737 C C . LYS A 1 97 ? -0.553 -10.457 8.404 1.00 85.44 97 LYS A C 1
ATOM 739 O O . LYS A 1 97 ? 0.102 -11.383 7.941 1.00 85.44 97 LYS A O 1
ATOM 744 N N . ILE A 1 98 ? -1.574 -9.901 7.752 1.00 85.75 98 ILE A N 1
ATOM 745 C CA . ILE A 1 98 ? -1.989 -10.285 6.393 1.00 85.75 98 ILE A CA 1
ATOM 746 C C . ILE A 1 98 ? -1.004 -9.754 5.347 1.00 85.75 98 ILE A C 1
ATOM 748 O O . ILE A 1 98 ? -0.764 -10.402 4.334 1.00 85.75 98 ILE A O 1
ATOM 752 N N . LEU A 1 99 ? -0.399 -8.598 5.602 1.00 82.00 99 LEU A N 1
ATOM 753 C CA . LEU A 1 99 ? 0.533 -7.936 4.698 1.00 82.00 99 LEU A CA 1
ATOM 754 C C . LEU A 1 99 ? 1.678 -8.837 4.172 1.00 82.00 99 LEU A C 1
ATOM 756 O O . LEU A 1 99 ? 1.825 -8.904 2.953 1.00 82.00 99 LEU A O 1
ATOM 760 N N . PRO A 1 100 ? 2.463 -9.564 4.998 1.00 84.00 100 PRO A N 1
ATOM 761 C CA . PRO A 1 100 ? 3.508 -10.454 4.484 1.00 84.00 100 PRO A CA 1
ATOM 762 C C . PRO A 1 100 ? 2.942 -11.592 3.629 1.00 84.00 100 PRO A C 1
ATOM 764 O O . PRO A 1 100 ? 3.579 -11.992 2.661 1.00 84.00 100 PRO A O 1
ATOM 767 N N . ILE A 1 101 ? 1.730 -12.073 3.928 1.00 86.06 101 ILE A N 1
ATOM 768 C CA . ILE A 1 101 ? 1.057 -13.105 3.128 1.00 86.06 101 ILE A CA 1
ATOM 769 C C . ILE A 1 101 ? 0.719 -12.552 1.739 1.00 86.06 101 ILE A C 1
ATOM 771 O O . ILE A 1 101 ? 0.989 -13.216 0.743 1.00 86.06 101 ILE A O 1
ATOM 775 N N . ILE A 1 102 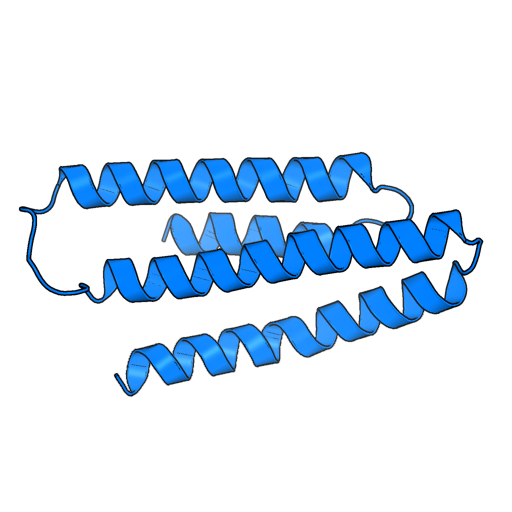? 0.193 -11.323 1.661 1.00 85.38 102 ILE A N 1
ATOM 776 C CA . ILE A 1 102 ? -0.078 -10.638 0.387 1.00 85.38 102 ILE A CA 1
ATOM 777 C C . ILE A 1 102 ? 1.216 -10.463 -0.417 1.00 85.38 102 ILE A C 1
ATOM 779 O O . ILE A 1 102 ? 1.233 -10.754 -1.609 1.00 85.38 102 ILE A O 1
ATOM 783 N N . ILE A 1 103 ? 2.305 -10.030 0.226 1.00 84.19 103 ILE A N 1
ATOM 784 C CA . ILE A 1 103 ? 3.603 -9.845 -0.440 1.00 84.19 103 ILE A CA 1
ATOM 785 C C . ILE A 1 103 ? 4.116 -11.174 -1.002 1.00 84.19 103 ILE A C 1
ATOM 787 O O . ILE A 1 103 ? 4.477 -11.235 -2.173 1.00 84.19 103 ILE A O 1
ATOM 791 N N . ILE A 1 104 ? 4.109 -12.244 -0.201 1.00 86.06 104 ILE A N 1
ATOM 792 C CA . ILE A 1 104 ? 4.566 -13.570 -0.635 1.00 86.06 104 ILE A CA 1
ATOM 793 C C . ILE A 1 104 ? 3.694 -14.095 -1.781 1.00 86.06 104 ILE A C 1
ATOM 795 O O . ILE A 1 104 ? 4.229 -14.565 -2.780 1.00 86.06 104 ILE A O 1
ATOM 799 N N . ALA A 1 105 ? 2.367 -13.969 -1.685 1.00 86.50 105 ALA A N 1
ATOM 800 C CA . ALA A 1 105 ? 1.451 -14.390 -2.743 1.00 86.50 105 ALA A CA 1
ATOM 801 C C . ALA A 1 105 ? 1.704 -13.634 -4.058 1.00 86.50 105 ALA A C 1
ATOM 803 O O . ALA A 1 105 ? 1.763 -14.246 -5.127 1.00 86.50 105 ALA A O 1
ATOM 804 N N . LEU A 1 106 ? 1.917 -12.317 -3.985 1.00 84.12 106 LEU A N 1
ATOM 805 C CA . LEU A 1 106 ? 2.261 -11.507 -5.150 1.00 84.12 106 LEU A CA 1
ATOM 806 C C . LEU A 1 106 ? 3.627 -11.902 -5.725 1.00 84.12 106 LEU A C 1
ATOM 808 O O . LEU A 1 106 ? 3.735 -12.041 -6.937 1.00 84.12 106 LEU A O 1
ATOM 812 N N . MET A 1 107 ? 4.642 -12.158 -4.894 1.00 83.06 107 MET A N 1
ATOM 813 C CA . MET A 1 107 ? 5.956 -12.621 -5.364 1.00 83.06 107 MET A CA 1
ATOM 814 C C . MET A 1 107 ? 5.887 -13.992 -6.044 1.00 83.06 107 MET A C 1
ATOM 816 O O . MET A 1 107 ? 6.490 -14.171 -7.097 1.00 83.06 107 MET A O 1
ATOM 820 N N . ILE A 1 108 ? 5.127 -14.942 -5.491 1.00 85.06 108 ILE A N 1
ATOM 821 C CA . ILE A 1 108 ? 4.922 -16.261 -6.108 1.00 85.06 108 ILE A CA 1
ATOM 822 C C . ILE A 1 108 ? 4.225 -16.110 -7.460 1.00 85.06 108 ILE A C 1
ATOM 824 O O . ILE A 1 108 ? 4.648 -16.723 -8.435 1.00 85.06 108 ILE A O 1
ATOM 828 N N . THR A 1 109 ? 3.205 -15.252 -7.544 1.00 84.25 109 THR A N 1
ATOM 829 C CA . THR A 1 109 ? 2.492 -14.993 -8.804 1.00 84.25 109 THR A CA 1
ATOM 830 C C . THR A 1 109 ? 3.450 -14.509 -9.895 1.00 84.25 109 THR A C 1
ATOM 832 O O . THR A 1 109 ? 3.349 -14.960 -11.026 1.00 84.25 109 THR A O 1
ATOM 835 N N . GLN A 1 110 ? 4.417 -13.652 -9.554 1.00 78.81 110 GLN A N 1
ATOM 836 C CA . GLN A 1 110 ? 5.432 -13.150 -10.491 1.00 78.81 110 GLN A CA 1
ATOM 837 C C . GLN A 1 110 ? 6.478 -14.200 -10.897 1.00 78.81 110 GLN A C 1
ATOM 839 O O . GLN A 1 110 ? 7.101 -14.050 -11.939 1.00 78.81 110 GLN A O 1
ATOM 844 N N . LEU A 1 111 ? 6.707 -15.232 -10.079 1.00 77.50 111 LEU A N 1
ATOM 845 C CA . LEU A 1 111 ? 7.653 -16.312 -10.385 1.00 77.50 111 LEU A CA 1
ATOM 846 C C . LEU A 1 111 ? 7.043 -17.373 -11.318 1.00 77.50 111 LEU A C 1
ATOM 848 O O . LEU A 1 111 ? 7.773 -18.051 -12.035 1.00 77.50 111 LEU A O 1
ATOM 852 N N . VAL A 1 112 ? 5.718 -17.539 -11.275 1.00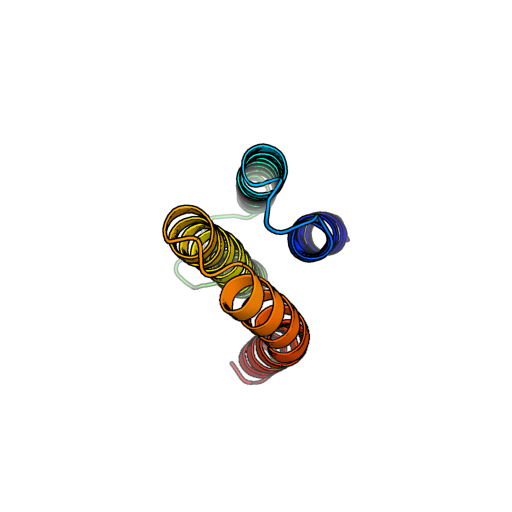 77.00 112 VAL A N 1
ATOM 853 C CA . VAL A 1 112 ? 4.978 -18.581 -12.008 1.00 77.00 112 VAL A CA 1
ATOM 854 C C . VAL A 1 112 ? 4.504 -18.113 -13.398 1.00 77.00 112 VAL A C 1
ATOM 856 O O . VAL A 1 112 ? 4.263 -18.955 -14.261 1.00 77.00 112 VAL A O 1
ATOM 859 N N . LEU A 1 113 ? 4.374 -16.798 -13.622 1.00 68.06 113 LEU A N 1
ATOM 860 C CA . LEU A 1 113 ? 3.870 -16.153 -14.853 1.00 68.06 113 LEU A CA 1
ATOM 861 C C . LEU A 1 113 ? 4.978 -15.527 -15.698 1.00 68.06 113 LEU A C 1
ATOM 863 O O . LEU A 1 113 ? 4.858 -15.548 -16.947 1.00 68.06 113 LEU A O 1
#